Protein AF-A0A7Y8I6R4-F1 (afdb_monomer)

Nearest PDB structures (foldseek):
  7o1f-assembly1_A  TM=1.536E-01  e=1.869E+00  Thermochaetoides thermophila DSM 1495
  7o1f-assembly2_D  TM=1.580E-01  e=2.338E+00  Thermochaetoides thermophila DSM 1495
  7kq0-assembly3_E  TM=1.817E-01  e=7.154E+00  Homo sapiens

pLDDT: mean 94.91, std 3.46, range [81.12, 98.44]

Solvent-accessible surface area (backbone atoms only — not comparable to full-atom values): 9620 Å² total; per-residue (Å²): 79,27,72,48,66,34,66,82,81,64,72,48,72,44,82,44,72,37,82,91,76,75,39,82,44,74,49,70,48,87,88,41,42,86,43,76,44,77,82,41,81,76,83,83,50,56,24,35,35,38,46,64,83,48,49,72,59,51,54,47,35,56,76,65,70,54,70,64,45,77,38,75,85,56,95,82,60,40,38,34,38,36,36,24,76,37,75,49,69,45,72,57,97,87,45,76,38,67,38,47,44,72,46,81,43,79,49,80,86,79,72,66,41,91,50,25,30,30,37,54,38,88,49,96,63,25,68,57,52,52,34,35,67,37,82,62,20,73,75,11,47,62,66,40,79,94,36,36,86,58,68,47,70,79,33,68,40,71,58,28,36,33,40,131

Structure (mmCIF, N/CA/C/O backbone):
data_AF-A0A7Y8I6R4-F1
#
_entry.id   AF-A0A7Y8I6R4-F1
#
loop_
_atom_site.group_PDB
_atom_site.id
_atom_site.type_symbol
_atom_site.label_atom_id
_atom_site.label_alt_id
_atom_site.label_comp_id
_atom_site.label_asym_id
_atom_site.label_entity_id
_atom_site.label_seq_id
_atom_site.pdbx_PDB_ins_code
_atom_site.Cartn_x
_atom_site.Cartn_y
_atom_site.Cartn_z
_atom_site.occupancy
_atom_site.B_iso_or_equiv
_atom_site.auth_seq_id
_atom_site.auth_comp_id
_atom_site.auth_asym_id
_atom_site.auth_atom_id
_atom_site.pdbx_PDB_model_num
ATOM 1 N N . ILE A 1 1 ? 8.037 -3.524 -1.582 1.00 92.06 1 ILE A N 1
ATOM 2 C CA . ILE A 1 1 ? 6.712 -3.080 -2.105 1.00 92.06 1 ILE A CA 1
ATOM 3 C C . ILE A 1 1 ? 6.824 -2.162 -3.317 1.00 92.06 1 ILE A C 1
ATOM 5 O O . ILE A 1 1 ? 5.842 -2.036 -4.034 1.00 92.06 1 ILE A O 1
ATOM 9 N N . GLN A 1 2 ? 7.994 -1.574 -3.565 1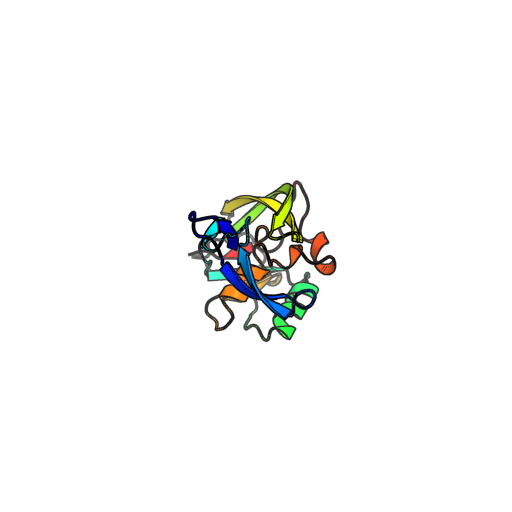.00 94.50 2 GLN A N 1
ATOM 10 C CA . GLN A 1 2 ? 8.373 -1.067 -4.884 1.00 94.50 2 GLN A CA 1
ATOM 11 C C . GLN A 1 2 ? 9.633 -1.807 -5.321 1.00 94.50 2 GLN A C 1
ATOM 13 O O . GLN A 1 2 ? 10.570 -1.946 -4.521 1.00 94.50 2 GLN A O 1
ATOM 18 N N . LEU A 1 3 ? 9.633 -2.319 -6.545 1.00 93.19 3 LEU A N 1
ATOM 19 C CA . LEU A 1 3 ? 10.747 -3.051 -7.134 1.00 93.19 3 LEU A CA 1
ATOM 20 C C . LEU A 1 3 ? 11.196 -2.321 -8.404 1.00 93.19 3 LEU A C 1
ATOM 22 O O . LEU A 1 3 ? 10.400 -1.659 -9.051 1.00 93.19 3 LEU A O 1
ATOM 26 N N . ASP A 1 4 ? 12.471 -2.430 -8.759 1.00 92.62 4 ASP A N 1
ATOM 27 C CA . ASP A 1 4 ? 12.973 -1.893 -10.026 1.00 92.62 4 ASP A CA 1
ATOM 28 C C . ASP A 1 4 ? 14.015 -2.839 -10.636 1.00 92.62 4 ASP A C 1
ATOM 30 O O . ASP A 1 4 ? 14.646 -3.651 -9.943 1.00 92.62 4 ASP A O 1
ATOM 34 N N . HIS A 1 5 ? 14.171 -2.737 -11.950 1.00 92.31 5 HIS A N 1
ATOM 35 C CA . HIS A 1 5 ? 15.076 -3.519 -12.768 1.00 92.31 5 HIS A CA 1
ATOM 36 C C . HIS A 1 5 ? 16.400 -2.775 -12.971 1.00 92.31 5 HIS A C 1
ATOM 38 O O . HIS A 1 5 ? 16.470 -1.672 -13.513 1.00 92.31 5 HIS A O 1
ATOM 44 N N . PHE A 1 6 ? 17.496 -3.434 -12.603 1.00 91.88 6 PHE A N 1
ATOM 45 C CA . PHE A 1 6 ? 18.854 -2.912 -12.683 1.00 91.88 6 PHE A CA 1
ATOM 46 C C . PHE A 1 6 ? 19.704 -3.717 -13.664 1.00 91.88 6 PHE A C 1
ATOM 48 O O . PHE A 1 6 ? 19.586 -4.940 -13.782 1.00 91.88 6 PHE A O 1
ATOM 55 N N . ALA A 1 7 ? 20.615 -3.020 -14.341 1.00 92.31 7 ALA A N 1
ATOM 56 C CA . ALA A 1 7 ? 21.656 -3.657 -15.133 1.00 92.31 7 ALA 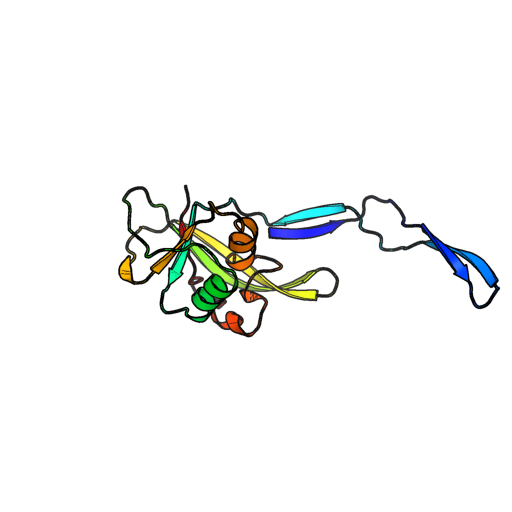A CA 1
ATOM 57 C C . ALA A 1 7 ? 22.693 -4.337 -14.222 1.00 92.31 7 ALA A C 1
ATOM 59 O O . ALA A 1 7 ? 23.097 -3.788 -13.194 1.00 92.31 7 ALA A O 1
ATOM 60 N N . ASP A 1 8 ? 23.167 -5.506 -14.641 1.00 92.94 8 ASP A N 1
ATOM 61 C CA . ASP A 1 8 ? 24.323 -6.210 -14.068 1.00 92.94 8 ASP A CA 1
ATOM 62 C C . ASP A 1 8 ? 25.515 -6.274 -15.040 1.00 92.94 8 ASP A C 1
ATOM 64 O O . ASP A 1 8 ? 26.521 -6.923 -14.761 1.00 92.94 8 ASP A O 1
ATOM 68 N N . GLY A 1 9 ? 25.408 -5.589 -16.183 1.00 90.94 9 GLY A N 1
ATOM 69 C CA . GLY A 1 9 ? 26.404 -5.602 -17.253 1.00 90.94 9 GLY A CA 1
ATOM 70 C C . GLY A 1 9 ? 26.271 -6.779 -18.222 1.00 90.94 9 GLY A C 1
ATOM 71 O O . GLY A 1 9 ? 27.002 -6.819 -19.215 1.00 90.94 9 GLY A O 1
ATOM 72 N N . SER A 1 10 ? 25.343 -7.711 -17.984 1.00 91.75 10 SER A N 1
ATOM 73 C CA . SER A 1 10 ? 25.011 -8.746 -18.959 1.00 91.75 10 SER A CA 1
ATOM 74 C C . SER A 1 10 ? 24.264 -8.158 -20.162 1.00 91.75 10 SER A C 1
ATOM 76 O O . SER A 1 10 ? 23.702 -7.062 -20.118 1.00 91.75 10 SER A O 1
ATOM 78 N N . LYS A 1 11 ? 24.285 -8.893 -21.275 1.00 91.12 11 LYS A N 1
ATOM 79 C CA . LYS A 1 11 ? 23.554 -8.557 -22.498 1.00 91.12 11 LYS A CA 1
ATOM 80 C C . LYS A 1 11 ? 22.613 -9.700 -22.831 1.00 91.12 11 LYS A C 1
ATOM 82 O O . LYS A 1 11 ? 22.991 -10.862 -22.695 1.00 91.12 11 LYS A O 1
ATOM 87 N N . LEU A 1 12 ? 21.421 -9.365 -23.310 1.00 93.06 12 LEU A N 1
ATOM 88 C CA . LEU A 1 12 ? 20.505 -10.348 -23.869 1.00 93.06 12 LEU A CA 1
ATOM 89 C C . LEU A 1 12 ? 20.719 -10.425 -25.379 1.00 93.06 12 LEU A C 1
ATOM 91 O O . LEU A 1 12 ? 20.496 -9.450 -26.099 1.00 93.06 12 LEU A O 1
ATOM 95 N N . GLU A 1 13 ? 21.162 -11.586 -25.846 1.00 94.75 13 GLU A N 1
ATOM 96 C CA . GLU A 1 13 ? 21.313 -11.900 -27.263 1.00 94.75 13 GLU A CA 1
ATOM 97 C C . GLU A 1 13 ? 20.170 -12.815 -27.696 1.00 94.75 13 GLU A C 1
ATOM 99 O O . GLU A 1 13 ? 19.998 -13.914 -27.170 1.00 94.75 13 GLU A O 1
ATOM 104 N N . LEU A 1 14 ? 19.368 -12.340 -28.645 1.00 94.69 14 LEU A N 1
ATOM 105 C CA . LEU A 1 14 ? 18.232 -13.069 -29.191 1.00 94.69 14 LEU A CA 1
ATOM 106 C C . LEU A 1 14 ? 18.613 -13.618 -30.570 1.00 94.69 14 LEU A C 1
ATOM 108 O O . LEU A 1 14 ? 18.725 -12.831 -31.518 1.00 94.69 14 LEU A O 1
ATOM 112 N N . PRO A 1 15 ? 18.825 -14.940 -30.710 1.00 94.75 15 PRO A N 1
ATOM 113 C CA . PRO A 1 15 ? 18.984 -15.561 -32.015 1.00 94.75 15 PRO A CA 1
ATOM 114 C C . PRO A 1 15 ? 17.637 -15.551 -32.742 1.00 94.75 15 PRO A C 1
ATOM 116 O O . PRO A 1 15 ? 16.630 -16.034 -32.225 1.00 94.75 15 PRO A O 1
ATOM 119 N N . LEU A 1 16 ? 17.609 -14.970 -33.937 1.00 95.19 16 LEU A N 1
ATOM 120 C CA . LEU A 1 16 ? 16.407 -14.749 -34.737 1.00 95.19 16 LEU A CA 1
ATOM 121 C C . LEU A 1 16 ? 16.690 -15.033 -36.215 1.00 95.19 16 LEU A C 1
ATOM 123 O O . LEU A 1 16 ? 17.838 -15.061 -36.647 1.00 95.19 16 LEU A O 1
ATOM 127 N N . LEU A 1 17 ? 15.636 -15.181 -37.017 1.00 95.12 17 LEU A N 1
ATOM 128 C CA . LEU A 1 17 ? 15.733 -15.232 -38.476 1.00 95.12 17 LEU A CA 1
ATOM 129 C C . LEU A 1 17 ? 15.354 -13.866 -39.062 1.00 95.12 17 LEU A C 1
ATOM 131 O O . LEU A 1 17 ? 14.258 -13.358 -38.825 1.00 95.12 17 LEU A O 1
ATOM 135 N N . SER A 1 18 ? 16.234 -13.270 -39.865 1.00 93.88 18 SER A N 1
ATOM 136 C CA . SER A 1 18 ? 15.922 -12.042 -40.600 1.00 93.88 18 SER A CA 1
ATOM 137 C C . SER A 1 18 ? 15.023 -12.361 -41.794 1.00 93.88 18 SER A C 1
ATOM 139 O O . SER A 1 18 ? 15.483 -12.957 -42.764 1.00 93.88 18 SER A O 1
ATOM 141 N N . TYR A 1 19 ? 13.765 -11.913 -41.778 1.00 92.69 19 TYR A N 1
ATOM 142 C CA . TYR A 1 19 ? 12.827 -12.167 -42.883 1.00 92.69 19 TYR A CA 1
ATOM 143 C C . TYR A 1 19 ? 13.267 -11.532 -44.215 1.00 92.69 19 TYR A C 1
ATOM 145 O O . TYR A 1 19 ? 13.030 -12.089 -45.280 1.00 92.69 19 TYR A O 1
ATOM 153 N N . PHE A 1 20 ? 13.959 -10.388 -44.164 1.00 93.62 20 PHE A N 1
ATOM 154 C CA . PHE A 1 20 ? 14.454 -9.705 -45.364 1.00 93.62 20 PHE A CA 1
ATOM 155 C C . PHE A 1 20 ? 15.583 -10.476 -46.062 1.00 93.62 20 PHE A C 1
ATOM 157 O O . PHE A 1 20 ? 15.653 -10.496 -47.287 1.00 93.62 20 PHE A O 1
ATOM 164 N N . THR A 1 21 ? 16.479 -11.103 -45.292 1.00 94.12 21 THR A N 1
ATOM 165 C CA . THR A 1 21 ? 17.658 -11.799 -45.843 1.00 94.12 21 THR A CA 1
ATOM 166 C C . THR A 1 21 ? 17.542 -13.323 -45.828 1.00 94.12 21 THR A C 1
ATOM 168 O O . THR A 1 21 ? 18.373 -13.991 -46.440 1.00 94.12 21 THR A O 1
ATOM 171 N N . ASN A 1 22 ? 16.528 -13.863 -45.146 1.00 94.69 22 ASN A N 1
ATOM 172 C CA . ASN A 1 22 ? 16.328 -15.281 -44.848 1.00 94.69 22 ASN A CA 1
ATOM 173 C C . ASN A 1 22 ? 17.567 -15.953 -44.224 1.00 94.69 22 ASN A C 1
ATOM 175 O O . ASN A 1 22 ? 17.923 -17.078 -44.574 1.00 94.69 22 ASN A O 1
ATOM 179 N N . LYS A 1 23 ? 18.258 -15.230 -43.335 1.00 94.88 23 LYS A N 1
ATOM 180 C CA . LYS A 1 23 ? 19.464 -15.688 -42.633 1.00 94.88 23 LYS A CA 1
ATOM 181 C C . LYS A 1 23 ? 19.328 -15.505 -41.133 1.00 94.88 23 LYS A C 1
ATOM 183 O O . LYS A 1 23 ? 18.673 -14.560 -40.680 1.00 94.88 23 LYS A O 1
ATOM 188 N N . ASP A 1 24 ? 19.995 -16.383 -40.393 1.00 95.44 24 ASP A N 1
ATOM 189 C CA . ASP A 1 24 ? 20.141 -16.251 -38.950 1.00 95.44 24 ASP A CA 1
ATOM 190 C C . ASP A 1 24 ? 20.827 -14.926 -38.613 1.00 95.44 24 ASP A C 1
ATOM 192 O O . ASP A 1 24 ? 21.754 -14.467 -39.289 1.00 95.44 24 ASP A O 1
ATOM 196 N N . THR A 1 25 ? 20.337 -14.288 -37.563 1.00 94.44 25 THR A N 1
ATOM 197 C CA . THR A 1 25 ? 20.832 -13.024 -37.044 1.00 94.44 25 THR A CA 1
ATOM 198 C C . THR A 1 25 ? 20.767 -13.040 -35.524 1.00 94.44 25 THR A C 1
ATOM 200 O O . THR A 1 25 ? 20.007 -13.799 -34.926 1.00 94.44 25 THR A O 1
ATOM 203 N N . ILE A 1 26 ? 21.577 -12.200 -34.891 1.00 94.06 26 ILE A N 1
ATOM 204 C CA . ILE A 1 26 ? 21.550 -11.996 -33.447 1.00 94.06 26 ILE A CA 1
ATOM 205 C C . ILE A 1 26 ? 21.158 -10.548 -33.211 1.00 94.06 26 ILE A C 1
ATOM 207 O O . ILE A 1 26 ? 21.810 -9.630 -33.711 1.00 94.06 26 ILE A O 1
ATOM 211 N N . VAL A 1 27 ? 20.091 -10.350 -32.443 1.00 93.44 27 VAL A N 1
ATOM 212 C CA . VAL A 1 27 ? 19.715 -9.032 -31.936 1.00 93.44 27 VAL A CA 1
ATOM 213 C C . VAL A 1 27 ? 20.198 -8.927 -30.499 1.00 93.44 27 VAL A C 1
ATOM 215 O O . VAL A 1 27 ? 19.771 -9.690 -29.636 1.00 93.44 27 VAL A O 1
ATOM 218 N N . THR A 1 28 ? 21.088 -7.974 -30.238 1.00 92.31 28 THR A N 1
ATOM 219 C CA . THR A 1 28 ? 21.547 -7.659 -28.883 1.00 92.31 28 THR A CA 1
ATOM 220 C C . THR A 1 28 ? 20.678 -6.555 -28.295 1.00 92.31 28 THR A C 1
ATOM 222 O O . THR A 1 28 ? 20.603 -5.457 -28.846 1.00 92.31 28 THR A O 1
ATOM 225 N N . VAL A 1 29 ? 20.046 -6.823 -27.156 1.00 90.56 29 VAL A N 1
ATOM 226 C CA . VAL A 1 29 ? 19.277 -5.818 -26.415 1.00 90.56 29 VAL A CA 1
ATOM 227 C C . VAL A 1 29 ? 20.244 -4.925 -25.639 1.00 90.56 29 VAL A C 1
ATOM 229 O O . VAL A 1 29 ? 21.002 -5.403 -24.796 1.00 90.56 29 VAL A O 1
ATOM 232 N N . SER A 1 30 ? 20.239 -3.625 -25.940 1.00 84.31 30 SER A N 1
ATOM 233 C CA . SER A 1 30 ? 21.172 -2.653 -25.354 1.00 84.31 30 SER A CA 1
ATOM 234 C C . SER A 1 30 ? 20.775 -2.151 -23.963 1.00 84.31 30 SER A C 1
ATOM 236 O O . SER A 1 30 ? 21.653 -1.753 -23.207 1.00 84.31 30 SER A O 1
ATOM 238 N N . ASP A 1 31 ? 19.484 -2.167 -23.622 1.00 86.12 31 ASP A N 1
ATOM 239 C CA . ASP A 1 31 ? 18.955 -1.760 -22.307 1.00 86.12 31 ASP A CA 1
ATOM 240 C C . ASP A 1 31 ? 18.401 -2.984 -21.565 1.00 86.12 31 ASP A C 1
ATOM 242 O O . ASP A 1 31 ? 17.200 -3.124 -21.347 1.00 86.12 31 ASP A O 1
ATOM 246 N N . TYR A 1 32 ? 19.286 -3.941 -21.274 1.00 91.06 32 TYR A N 1
ATOM 247 C CA . TYR A 1 32 ? 18.934 -5.164 -20.559 1.00 91.06 32 TYR A CA 1
ATOM 248 C C . TYR A 1 32 ? 19.187 -5.002 -19.058 1.00 91.06 32 TYR A C 1
ATOM 250 O O . TYR A 1 32 ? 20.313 -4.743 -18.627 1.00 91.06 32 TYR A O 1
ATOM 258 N N . ARG A 1 33 ? 18.129 -5.154 -18.259 1.00 92.31 33 ARG A N 1
ATOM 259 C CA . ARG A 1 33 ? 18.151 -4.957 -16.805 1.00 92.31 33 ARG A CA 1
ATOM 260 C C . ARG A 1 33 ? 17.572 -6.181 -16.091 1.00 92.31 33 ARG A C 1
ATOM 262 O O . ARG A 1 33 ? 16.425 -6.146 -15.667 1.00 92.31 33 ARG A O 1
ATOM 269 N N . PRO A 1 34 ? 18.315 -7.294 -15.995 1.00 92.62 34 PRO A N 1
ATOM 270 C CA . PRO A 1 34 ? 17.759 -8.551 -15.490 1.00 92.62 34 PRO A CA 1
ATOM 271 C C . PRO A 1 34 ? 17.607 -8.610 -13.970 1.00 92.62 34 PRO A C 1
ATOM 273 O O . PRO A 1 34 ? 16.975 -9.533 -13.458 1.00 92.62 34 PRO A O 1
ATOM 276 N N . VAL A 1 35 ? 18.227 -7.691 -13.227 1.00 94.25 35 VAL A N 1
ATOM 277 C CA . VAL A 1 35 ? 18.289 -7.790 -11.768 1.00 94.25 35 VAL A CA 1
ATOM 278 C C . VAL A 1 35 ? 17.175 -6.980 -11.133 1.00 94.25 35 VAL A C 1
ATOM 280 O O . VAL A 1 35 ? 17.243 -5.757 -11.102 1.00 94.25 35 VAL A O 1
ATOM 283 N N . VAL A 1 36 ? 16.205 -7.666 -10.539 1.00 93.00 36 VAL A N 1
ATOM 284 C CA . VAL A 1 36 ? 15.149 -7.035 -9.738 1.00 93.00 36 VAL A CA 1
ATOM 285 C C . VAL A 1 36 ? 15.669 -6.741 -8.333 1.00 93.00 36 VAL A C 1
ATOM 287 O O . VAL A 1 36 ? 16.174 -7.638 -7.652 1.00 93.00 36 VAL A O 1
ATOM 290 N N . LYS A 1 37 ? 15.535 -5.494 -7.872 1.00 94.12 37 LYS A N 1
ATOM 291 C CA . LYS A 1 37 ? 15.848 -5.098 -6.490 1.00 94.12 37 LYS A CA 1
ATOM 292 C C . LYS A 1 37 ? 14.707 -4.295 -5.892 1.00 94.12 37 LYS A C 1
ATOM 294 O O . LYS A 1 37 ? 14.013 -3.573 -6.595 1.00 94.12 37 LYS A O 1
ATOM 299 N N . SER A 1 38 ? 14.563 -4.387 -4.575 1.00 93.44 38 SER A N 1
ATOM 300 C CA . SER A 1 38 ? 13.666 -3.504 -3.840 1.00 93.44 38 SER A CA 1
ATOM 301 C C . SER A 1 38 ? 14.270 -2.119 -3.683 1.00 93.44 38 SER A C 1
ATOM 303 O O . SER A 1 38 ? 15.434 -1.985 -3.298 1.00 93.44 38 SER A O 1
ATOM 305 N N . ILE A 1 39 ? 13.461 -1.104 -3.973 1.00 94.19 39 ILE A N 1
ATOM 306 C CA . ILE A 1 39 ? 13.786 0.303 -3.717 1.00 94.19 39 ILE A CA 1
ATOM 307 C C . ILE A 1 39 ? 13.002 0.857 -2.522 1.00 94.19 39 ILE A C 1
ATOM 309 O O . ILE A 1 39 ? 13.416 1.845 -1.917 1.00 94.19 39 ILE A O 1
ATOM 313 N N . TYR A 1 40 ? 11.902 0.198 -2.143 1.00 94.38 40 TYR A N 1
ATOM 314 C CA . TYR A 1 40 ? 11.134 0.523 -0.947 1.00 94.38 40 TYR A CA 1
ATOM 315 C C . TYR A 1 40 ? 10.477 -0.724 -0.354 1.00 94.38 40 TYR A C 1
ATOM 317 O O . TYR A 1 40 ? 9.725 -1.440 -1.027 1.00 94.38 40 TYR A O 1
ATOM 325 N N . ASP A 1 41 ? 10.710 -0.948 0.939 1.00 94.38 41 ASP A N 1
ATOM 326 C CA . ASP A 1 41 ? 10.174 -2.066 1.710 1.00 94.38 41 ASP A CA 1
ATOM 327 C C . ASP A 1 41 ? 9.387 -1.595 2.923 1.00 94.38 41 ASP A C 1
ATOM 329 O O . ASP A 1 41 ? 9.680 -0.568 3.532 1.00 94.38 41 ASP A O 1
ATOM 333 N N . VAL A 1 42 ? 8.418 -2.418 3.318 1.00 93.94 42 VAL A N 1
ATOM 334 C CA . VAL A 1 42 ? 7.682 -2.258 4.570 1.00 93.94 42 VAL A CA 1
ATOM 335 C C . VAL A 1 42 ? 7.761 -3.537 5.379 1.00 93.94 42 VAL A C 1
ATOM 337 O O . VAL A 1 42 ? 7.720 -4.651 4.850 1.00 93.94 42 VAL A O 1
ATOM 340 N N . VAL A 1 43 ? 7.837 -3.379 6.697 1.00 94.06 43 VAL A N 1
ATOM 341 C CA . VAL A 1 43 ? 7.687 -4.506 7.614 1.00 94.06 43 VAL A CA 1
ATOM 342 C C . VAL A 1 43 ? 6.224 -4.931 7.606 1.00 94.06 43 VAL A C 1
ATOM 344 O O . VAL A 1 43 ? 5.325 -4.117 7.817 1.00 94.06 43 VAL A O 1
ATOM 347 N N . ARG A 1 44 ? 5.971 -6.219 7.383 1.00 94.88 44 ARG A N 1
ATOM 348 C CA . ARG A 1 44 ? 4.610 -6.757 7.361 1.00 94.88 44 ARG A CA 1
ATOM 349 C C . ARG A 1 44 ? 3.908 -6.515 8.720 1.00 94.88 44 ARG A C 1
ATOM 351 O O . ARG A 1 44 ? 4.428 -6.991 9.737 1.00 94.88 44 ARG A O 1
ATOM 358 N N . PRO A 1 45 ? 2.746 -5.829 8.757 1.00 97.06 45 PRO A N 1
ATOM 359 C CA . PRO A 1 45 ? 1.988 -5.616 9.995 1.00 97.06 45 PRO A CA 1
ATOM 360 C C . PRO A 1 45 ? 1.312 -6.917 10.478 1.00 97.06 45 PRO A C 1
ATOM 362 O O . PRO A 1 45 ? 1.446 -7.964 9.852 1.00 97.06 45 PRO A O 1
ATOM 365 N N . LYS A 1 46 ? 0.581 -6.890 11.599 1.00 96.75 46 LYS A N 1
ATOM 366 C CA . LYS A 1 46 ? -0.370 -7.962 11.977 1.00 96.75 46 LYS A CA 1
ATOM 367 C C . LYS A 1 46 ? -1.602 -7.955 11.063 1.00 96.75 46 LYS A C 1
ATOM 369 O O . LYS A 1 46 ? -2.169 -9.010 10.772 1.00 96.75 46 LYS A O 1
ATOM 374 N N . GLY A 1 47 ? -1.987 -6.775 10.593 1.00 97.81 47 GLY A N 1
ATOM 375 C CA . GLY A 1 47 ? -3.086 -6.559 9.665 1.00 97.81 47 GLY A CA 1
ATOM 376 C C . GLY A 1 47 ? -3.364 -5.076 9.469 1.00 97.81 47 GLY A C 1
ATOM 377 O O . GLY A 1 47 ? -2.600 -4.229 9.939 1.00 97.81 47 GLY A O 1
ATOM 378 N N . TYR A 1 48 ? -4.465 -4.787 8.791 1.00 98.44 48 TYR A N 1
ATOM 379 C CA . TYR A 1 48 ? -4.897 -3.430 8.481 1.00 98.44 48 TYR A CA 1
ATOM 380 C C . TYR A 1 48 ? -6.258 -3.152 9.106 1.00 98.44 48 TYR A C 1
ATOM 382 O O . TYR A 1 48 ? -7.124 -4.027 9.117 1.00 98.44 48 TYR A O 1
ATOM 390 N N . LEU A 1 49 ? -6.437 -1.937 9.616 1.00 98.31 49 LEU A N 1
ATOM 391 C CA . LEU A 1 49 ? -7.724 -1.423 10.062 1.00 98.31 49 LEU A CA 1
ATOM 392 C C . LEU A 1 49 ? -8.296 -0.562 8.942 1.00 98.31 49 LEU A C 1
ATOM 394 O O . LEU A 1 49 ? -7.700 0.448 8.566 1.00 98.31 49 LEU A O 1
ATOM 398 N N . VAL A 1 50 ? -9.442 -0.973 8.410 1.00 98.44 50 VAL A N 1
ATOM 399 C CA . VAL A 1 50 ? -10.134 -0.273 7.325 1.00 98.44 50 VAL A CA 1
ATOM 400 C C . VAL A 1 50 ? -11.429 0.317 7.880 1.00 98.44 50 VAL A C 1
ATOM 402 O O . VAL A 1 50 ? -12.242 -0.438 8.423 1.00 98.44 50 VAL A O 1
ATOM 405 N N . PRO A 1 51 ? -11.646 1.638 7.762 1.00 98.12 51 PRO A N 1
ATOM 406 C CA . PRO A 1 51 ? -12.915 2.251 8.123 1.00 98.12 51 PRO A CA 1
ATOM 407 C C . PRO A 1 51 ? -14.091 1.615 7.367 1.00 98.12 51 PRO A C 1
ATOM 409 O O . PRO A 1 51 ? -14.053 1.453 6.148 1.00 98.12 51 PRO A O 1
ATOM 412 N N . LYS A 1 52 ? -15.179 1.302 8.072 1.00 98.00 52 LYS A N 1
ATOM 413 C CA . LYS A 1 52 ? -16.377 0.651 7.513 1.00 98.00 52 LYS A CA 1
ATOM 414 C C . LYS A 1 52 ? -17.120 1.488 6.475 1.00 98.00 52 LYS A C 1
ATOM 416 O O . LYS A 1 52 ? -17.941 0.962 5.727 1.00 98.00 52 LYS A O 1
ATOM 421 N N . ASN A 1 53 ? -16.872 2.794 6.449 1.00 97.31 53 ASN A N 1
ATOM 422 C CA . ASN A 1 53 ? -17.437 3.691 5.447 1.00 97.31 53 ASN A CA 1
ATOM 423 C C . ASN A 1 53 ? -16.724 3.597 4.084 1.00 97.31 53 ASN A C 1
ATOM 425 O O . ASN A 1 53 ? -17.327 4.015 3.097 1.00 97.31 53 ASN A O 1
ATOM 429 N N . LEU A 1 54 ? -15.518 3.015 4.006 1.00 97.88 54 LEU A N 1
ATOM 430 C CA . LEU A 1 54 ? -14.796 2.746 2.753 1.00 97.88 54 LEU A CA 1
ATOM 431 C C . LEU A 1 54 ? -15.314 1.463 2.097 1.00 97.88 54 LEU A C 1
ATOM 433 O O . LEU A 1 54 ? -14.653 0.418 2.077 1.00 97.88 54 LEU A O 1
ATOM 437 N N . LYS A 1 55 ? -16.547 1.529 1.590 1.00 97.19 55 LYS A N 1
ATOM 438 C CA . LYS A 1 55 ? -17.241 0.376 1.002 1.00 97.19 55 LYS A CA 1
ATOM 439 C C . LYS A 1 55 ? -16.467 -0.229 -0.159 1.00 97.19 55 LYS A C 1
ATOM 441 O O . LYS A 1 55 ? -16.405 -1.439 -0.271 1.00 97.19 55 LYS A O 1
ATOM 446 N N . GLU A 1 56 ? -15.806 0.585 -0.968 1.00 97.50 56 GLU A N 1
ATOM 447 C CA . GLU A 1 56 ? -15.012 0.139 -2.109 1.00 97.50 56 GLU A CA 1
ATOM 448 C C . GLU A 1 56 ? -13.827 -0.759 -1.719 1.00 97.50 56 GLU A C 1
ATOM 450 O O . GLU A 1 56 ? -13.445 -1.637 -2.500 1.00 97.50 56 GLU A O 1
ATOM 455 N N . ILE A 1 57 ? -13.268 -0.579 -0.514 1.00 98.19 57 ILE A N 1
ATOM 456 C CA . ILE A 1 57 ? -12.207 -1.438 0.029 1.00 98.19 57 ILE A CA 1
ATOM 457 C C . ILE A 1 57 ? -12.796 -2.736 0.575 1.00 98.19 57 ILE A C 1
ATOM 459 O O . ILE A 1 57 ? -12.217 -3.799 0.359 1.00 98.19 57 ILE A O 1
ATOM 463 N N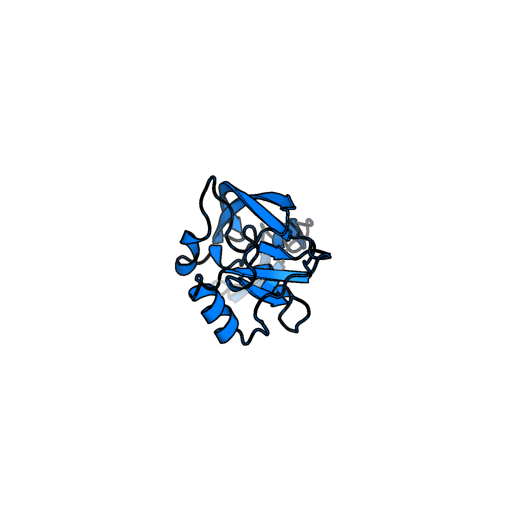 . ILE A 1 58 ? -13.957 -2.667 1.227 1.00 98.00 58 ILE A N 1
ATOM 464 C CA . ILE A 1 58 ? -14.685 -3.856 1.692 1.00 98.00 58 ILE A CA 1
ATOM 465 C C . ILE A 1 58 ? -15.112 -4.707 0.494 1.00 98.00 58 ILE A C 1
ATOM 467 O O . ILE A 1 58 ? -14.773 -5.882 0.429 1.00 98.00 58 ILE A O 1
ATOM 471 N N . ASP A 1 59 ? -15.726 -4.096 -0.518 1.00 98.12 59 ASP A N 1
ATOM 472 C CA . ASP A 1 59 ? -16.132 -4.766 -1.750 1.00 98.12 59 ASP A CA 1
ATOM 473 C C . ASP A 1 59 ? -14.922 -5.367 -2.482 1.00 98.12 59 ASP A C 1
ATOM 475 O O . ASP A 1 59 ? -15.020 -6.421 -3.111 1.00 98.12 59 ASP A O 1
ATOM 479 N N . TRP A 1 60 ? -13.764 -4.693 -2.456 1.00 98.06 60 TRP A N 1
ATOM 480 C CA . TRP A 1 60 ? -12.521 -5.267 -2.972 1.00 98.06 60 TRP A CA 1
ATOM 481 C C . TRP A 1 60 ? -12.095 -6.492 -2.162 1.00 98.06 60 TRP A C 1
ATOM 483 O O . TRP A 1 60 ? -11.781 -7.516 -2.767 1.00 98.06 60 TRP A O 1
ATOM 493 N N . ALA A 1 61 ? -12.122 -6.415 -0.832 1.00 98.12 61 ALA A N 1
ATOM 494 C CA . ALA A 1 61 ? -11.783 -7.531 0.039 1.00 98.12 61 ALA A CA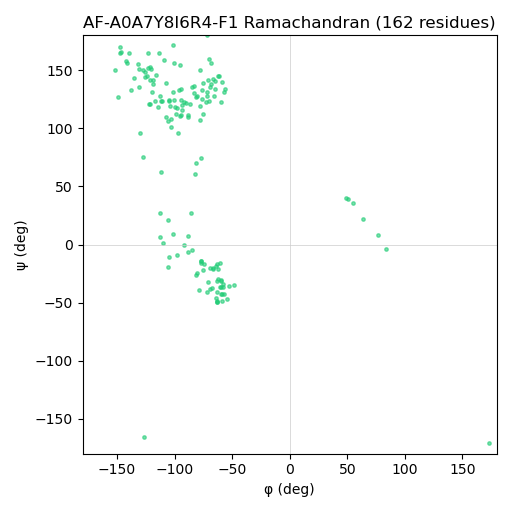 1
ATOM 495 C C . ALA A 1 61 ? -12.708 -8.735 -0.199 1.00 98.12 61 ALA A C 1
ATOM 497 O O . ALA A 1 61 ? -12.211 -9.852 -0.340 1.00 98.12 61 ALA A O 1
ATOM 498 N N . ASP A 1 62 ? -14.011 -8.500 -0.364 1.00 98.12 62 ASP A N 1
ATOM 499 C CA . ASP A 1 62 ? -15.011 -9.519 -0.694 1.00 98.12 62 ASP A CA 1
ATOM 500 C C . ASP A 1 62 ? -14.754 -10.167 -2.057 1.00 98.12 62 ASP A C 1
ATOM 502 O O . ASP A 1 62 ? -14.704 -11.392 -2.164 1.00 98.12 62 ASP A O 1
ATOM 506 N N . ARG A 1 63 ? -14.515 -9.368 -3.109 1.00 97.69 63 ARG A N 1
ATOM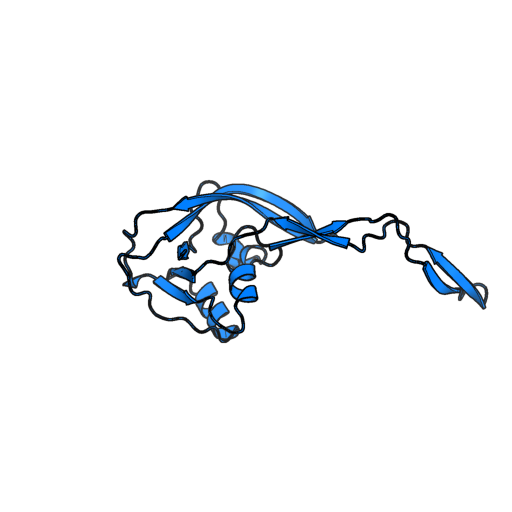 507 C CA . ARG A 1 63 ? -14.162 -9.894 -4.446 1.00 97.69 63 ARG A CA 1
ATOM 508 C C . ARG A 1 63 ? -12.884 -10.722 -4.425 1.00 97.69 63 ARG A C 1
ATOM 510 O O . ARG A 1 63 ? -12.721 -11.631 -5.234 1.00 97.69 63 ARG A O 1
ATOM 517 N N . GLN A 1 64 ? -11.962 -10.368 -3.539 1.00 97.50 64 GLN A N 1
ATOM 518 C CA . GLN A 1 64 ? -10.728 -11.101 -3.319 1.00 97.50 64 GLN A CA 1
ATOM 519 C C . GLN A 1 64 ? -10.876 -12.213 -2.276 1.00 97.50 64 GLN A C 1
ATOM 521 O O . GLN A 1 64 ? -9.866 -12.823 -1.929 1.00 97.50 64 GLN A O 1
ATOM 526 N N . GLU A 1 65 ? -12.086 -12.513 -1.796 1.00 97.50 65 GLU A N 1
ATOM 527 C CA . GLU A 1 65 ? -12.374 -13.551 -0.797 1.00 97.50 65 GLU A CA 1
ATOM 528 C C . GLU A 1 65 ? -11.437 -13.465 0.421 1.00 97.50 65 GLU A C 1
ATOM 530 O O . GLU A 1 65 ? -10.903 -14.469 0.902 1.00 97.50 65 GLU A O 1
ATOM 535 N N . LEU A 1 66 ? -11.149 -12.242 0.871 1.00 98.19 66 LEU A N 1
ATOM 536 C CA . LEU A 1 66 ? -10.295 -12.013 2.025 1.00 98.19 66 LEU A CA 1
ATOM 537 C C . LEU A 1 66 ? -11.046 -12.328 3.309 1.00 98.19 66 LEU A C 1
ATOM 539 O O . LEU A 1 66 ? -12.195 -11.942 3.500 1.00 98.19 66 LEU A O 1
ATOM 543 N N . ILE A 1 67 ? -10.345 -12.963 4.242 1.00 98.06 67 ILE A N 1
ATOM 544 C CA . ILE A 1 67 ? -10.835 -13.098 5.607 1.00 98.06 67 ILE A CA 1
ATOM 545 C C . ILE A 1 67 ? -10.636 -11.748 6.292 1.00 98.06 67 ILE A C 1
ATOM 547 O O . ILE A 1 67 ? -9.514 -11.237 6.328 1.00 98.06 67 ILE A O 1
ATOM 551 N N . TYR A 1 68 ? -11.705 -11.196 6.856 1.00 98.00 68 TYR A N 1
ATOM 552 C CA . TYR A 1 68 ? -11.686 -10.023 7.724 1.00 98.00 68 TYR A CA 1
ATOM 553 C C . TYR A 1 68 ? -12.793 -10.134 8.776 1.00 98.00 68 TYR A C 1
ATOM 555 O O . TYR A 1 68 ? -13.686 -10.976 8.677 1.00 98.00 68 TYR A O 1
ATOM 563 N N . TYR A 1 69 ? -12.708 -9.320 9.820 1.00 96.88 69 TYR A N 1
ATOM 564 C CA . TYR A 1 69 ? -13.670 -9.318 10.921 1.00 96.88 69 TYR A CA 1
ATOM 565 C C . TYR A 1 69 ? -13.855 -7.914 11.484 1.00 96.88 69 TYR A C 1
ATOM 567 O O . TYR A 1 69 ? -13.049 -7.027 11.220 1.00 96.88 69 TYR A O 1
ATOM 575 N N . ASP A 1 70 ? -14.903 -7.706 12.276 1.00 97.69 70 ASP A N 1
ATOM 576 C CA . ASP A 1 70 ? -15.035 -6.481 13.063 1.00 97.69 70 ASP A CA 1
ATOM 577 C C . ASP A 1 70 ? -13.820 -6.307 13.975 1.00 97.69 70 ASP A C 1
ATOM 579 O O . ASP A 1 70 ? -13.418 -7.248 14.670 1.00 97.69 70 ASP A O 1
ATOM 583 N N . TYR A 1 71 ? -13.230 -5.112 13.972 1.00 96.81 71 TYR A N 1
ATOM 584 C CA . TYR A 1 71 ? -12.097 -4.831 14.839 1.00 96.81 71 TYR A CA 1
ATOM 585 C C . TYR A 1 71 ? -12.532 -4.8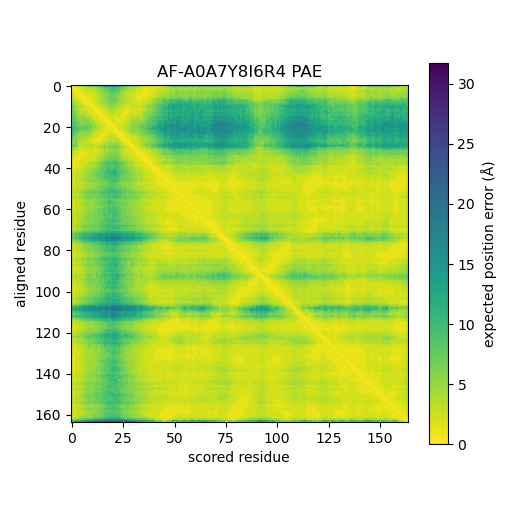96 16.306 1.00 96.81 71 TYR A C 1
ATOM 587 O O . TYR A 1 71 ? -13.566 -4.358 16.698 1.00 96.81 71 TYR A O 1
ATOM 595 N N . LYS A 1 72 ? -11.723 -5.587 17.109 1.00 93.81 72 LYS A N 1
ATOM 596 C CA . LYS A 1 72 ? -11.868 -5.664 18.559 1.00 93.81 72 LYS A CA 1
ATOM 597 C C . LYS A 1 72 ? -10.586 -5.159 19.173 1.00 93.81 72 LYS A C 1
ATOM 599 O O . LYS A 1 72 ? -9.521 -5.714 18.905 1.00 93.81 72 LYS A O 1
ATOM 604 N N . LYS A 1 73 ? -10.712 -4.114 19.972 1.00 91.12 73 LYS A N 1
ATOM 605 C CA . LYS A 1 73 ? -9.592 -3.420 20.578 1.00 91.12 73 LYS A CA 1
ATOM 606 C C . LYS A 1 73 ? -8.902 -4.291 21.625 1.00 91.12 73 LYS A C 1
ATOM 608 O O . LYS A 1 73 ? -9.560 -4.926 22.449 1.00 91.12 73 LYS A O 1
ATOM 613 N N . SER A 1 74 ? -7.575 -4.261 21.626 1.00 90.12 74 SER A N 1
ATOM 614 C CA . SER A 1 74 ? -6.728 -4.827 22.674 1.00 90.12 74 SER A CA 1
ATOM 615 C C . SER A 1 74 ? -5.759 -3.777 23.218 1.00 90.12 74 SER A C 1
ATOM 617 O O . SER A 1 74 ? -5.287 -2.907 22.484 1.00 90.12 74 SER A O 1
ATOM 619 N N . ASP A 1 75 ? -5.412 -3.871 24.502 1.00 85.50 75 ASP A N 1
ATOM 620 C CA . ASP A 1 75 ? -4.425 -2.983 25.137 1.00 85.50 75 ASP A CA 1
ATOM 621 C C . ASP A 1 75 ? -3.005 -3.183 24.577 1.00 85.50 75 ASP A C 1
ATOM 623 O O . ASP A 1 75 ? -2.151 -2.304 24.681 1.00 85.50 75 ASP A O 1
ATOM 627 N N . GLU A 1 76 ? -2.751 -4.332 23.947 1.00 88.69 76 GLU A N 1
ATOM 628 C CA . GLU A 1 76 ? -1.480 -4.654 23.289 1.00 88.69 76 GLU A CA 1
ATOM 629 C C . GLU A 1 76 ? -1.392 -4.125 21.848 1.00 88.69 76 GLU A C 1
ATOM 631 O O . GLU A 1 76 ? -0.353 -4.264 21.190 1.00 88.69 76 GLU A O 1
ATOM 636 N N . ASP A 1 77 ? -2.475 -3.545 21.328 1.00 92.19 77 ASP A N 1
ATOM 637 C CA . ASP A 1 77 ? -2.529 -3.074 19.953 1.00 92.19 77 ASP A CA 1
ATOM 638 C C . ASP A 1 77 ? -1.692 -1.810 19.770 1.00 92.19 77 ASP A C 1
ATOM 640 O O . ASP A 1 77 ? -1.925 -0.765 20.382 1.00 92.19 77 ASP A O 1
ATOM 644 N N . LYS A 1 78 ? -0.732 -1.895 18.849 1.00 95.25 78 LYS A N 1
ATOM 645 C CA . LYS A 1 78 ? 0.035 -0.750 18.365 1.00 95.25 78 LYS A CA 1
ATOM 646 C C . LYS A 1 78 ? -0.458 -0.391 16.979 1.00 95.25 78 LYS A C 1
ATOM 648 O O . LYS A 1 78 ? -0.435 -1.231 16.081 1.00 95.25 78 LYS A O 1
ATOM 653 N N . ILE A 1 79 ? -0.882 0.853 16.807 1.00 96.75 79 ILE A N 1
ATOM 654 C CA . ILE A 1 79 ? -1.453 1.326 15.550 1.00 96.75 79 ILE A CA 1
ATOM 655 C C . ILE A 1 79 ? -0.506 2.342 14.932 1.00 96.75 79 ILE A C 1
ATOM 657 O O . ILE A 1 79 ? -0.095 3.297 15.588 1.00 96.75 79 ILE A O 1
ATOM 661 N N . GLU A 1 80 ? -0.163 2.127 13.671 1.00 97.69 80 GLU A N 1
ATOM 662 C CA . GLU A 1 80 ? 0.568 3.069 12.836 1.00 97.69 80 GLU A CA 1
ATOM 663 C C . GLU A 1 80 ? -0.375 3.681 11.802 1.00 97.69 80 GLU A C 1
ATOM 665 O O . GLU A 1 80 ? -1.202 2.991 11.202 1.00 97.69 80 GLU A O 1
ATOM 670 N N . GLN A 1 81 ? -0.221 4.982 11.582 1.00 96.94 81 GLN A N 1
ATOM 671 C CA . GLN A 1 81 ? -0.892 5.714 10.515 1.00 96.94 81 GLN A CA 1
ATOM 672 C C . GLN A 1 81 ? 0.147 6.357 9.600 1.00 96.94 81 GLN A C 1
ATOM 674 O O . GLN A 1 81 ? 1.241 6.709 10.052 1.00 96.94 81 GLN A O 1
ATOM 679 N N . TYR A 1 82 ? -0.225 6.567 8.340 1.00 98.19 82 TYR A N 1
ATOM 680 C CA . TYR A 1 82 ? 0.586 7.326 7.397 1.00 98.19 82 TYR A CA 1
ATOM 681 C C . TYR A 1 82 ? 0.047 8.740 7.232 1.00 98.19 82 TYR A C 1
ATOM 683 O O . TYR A 1 82 ? -1.140 8.933 6.982 1.00 98.19 82 TYR A O 1
ATOM 691 N N . PHE A 1 83 ? 0.933 9.724 7.332 1.00 98.25 83 PHE A N 1
ATOM 692 C CA . PHE A 1 83 ? 0.694 11.082 6.858 1.00 98.25 83 PHE A CA 1
ATOM 693 C C . PHE A 1 83 ? 1.285 11.242 5.457 1.00 98.25 83 PHE A C 1
ATOM 695 O O . PHE A 1 83 ? 2.425 10.837 5.219 1.00 98.25 83 PHE A O 1
ATOM 702 N N . ILE A 1 84 ? 0.515 11.814 4.533 1.00 98.31 84 ILE A N 1
ATOM 703 C CA . ILE A 1 84 ? 0.924 12.004 3.139 1.00 98.31 84 ILE A CA 1
ATOM 704 C C . ILE A 1 84 ? 1.458 13.429 2.967 1.00 98.31 84 ILE A C 1
ATOM 706 O O . ILE A 1 84 ? 0.695 14.368 2.751 1.00 98.31 84 ILE A O 1
ATOM 710 N N . SER A 1 85 ? 2.776 13.611 3.046 1.00 97.50 85 SER A N 1
ATOM 711 C CA . SER A 1 85 ? 3.393 14.946 2.957 1.00 97.50 85 SER A CA 1
ATOM 712 C C . SER A 1 85 ? 3.538 15.450 1.517 1.00 97.50 85 SER A C 1
ATOM 714 O O . SER A 1 85 ? 3.579 16.656 1.258 1.00 97.50 85 SER A O 1
ATOM 716 N N . ARG A 1 86 ? 3.596 14.534 0.545 1.00 97.19 86 ARG A N 1
ATOM 717 C CA . ARG A 1 86 ? 3.682 14.861 -0.882 1.00 97.19 86 ARG A CA 1
ATOM 718 C C . ARG A 1 86 ? 3.065 13.754 -1.725 1.00 97.19 86 ARG A C 1
ATOM 720 O O . ARG A 1 86 ? 3.131 12.590 -1.348 1.00 97.19 86 ARG A O 1
ATOM 727 N N . ILE A 1 87 ? 2.524 14.127 -2.879 1.00 97.12 87 ILE A N 1
ATOM 728 C CA . ILE A 1 87 ? 2.093 13.204 -3.929 1.00 97.12 87 ILE A CA 1
ATOM 729 C C . ILE A 1 87 ? 2.880 13.569 -5.186 1.00 97.12 87 ILE A C 1
ATOM 731 O O . ILE A 1 87 ? 2.834 14.722 -5.616 1.00 97.12 87 ILE A O 1
ATOM 735 N N . ASP A 1 88 ? 3.636 12.613 -5.712 1.00 96.12 88 ASP A N 1
ATOM 736 C CA . ASP A 1 88 ? 4.401 12.723 -6.953 1.00 96.12 88 ASP A CA 1
ATOM 737 C C . ASP A 1 88 ? 4.021 11.553 -7.880 1.00 96.12 88 ASP A C 1
ATOM 739 O O . ASP A 1 88 ? 3.020 10.865 -7.654 1.00 96.12 88 ASP A O 1
ATOM 743 N N . SER A 1 89 ? 4.816 11.321 -8.914 1.00 95.25 89 SER A N 1
ATOM 744 C CA . SER A 1 89 ? 4.721 10.157 -9.786 1.00 95.25 89 SER A 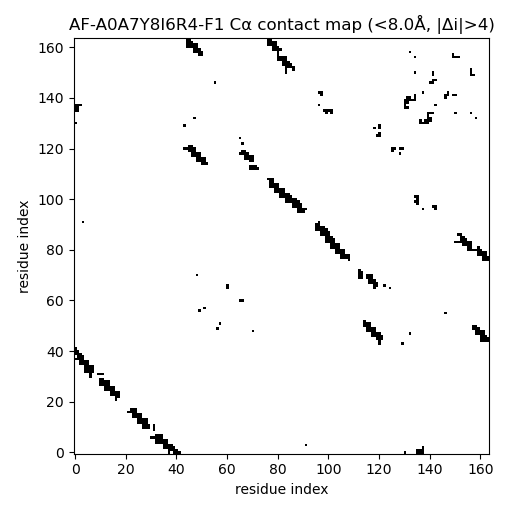CA 1
ATOM 745 C C . SER A 1 89 ? 6.084 9.513 -9.997 1.00 95.25 89 SER A C 1
ATOM 747 O O . SER A 1 89 ? 7.120 10.169 -9.884 1.00 95.25 89 SER A O 1
ATOM 749 N N . ILE A 1 90 ? 6.076 8.227 -10.324 1.00 94.44 90 ILE A N 1
ATOM 750 C CA . ILE A 1 90 ? 7.268 7.449 -10.651 1.00 94.44 90 ILE A CA 1
ATOM 751 C C . ILE A 1 90 ? 6.985 6.592 -11.885 1.00 94.44 90 ILE A C 1
ATOM 753 O O . ILE A 1 90 ? 5.865 6.121 -12.072 1.00 94.44 90 ILE A O 1
ATOM 757 N N . ASP A 1 91 ? 7.993 6.438 -12.741 1.00 92.88 91 ASP A N 1
ATOM 758 C CA . ASP A 1 91 ? 7.946 5.585 -13.929 1.00 92.88 91 ASP A CA 1
ATOM 759 C C . ASP A 1 91 ? 8.537 4.213 -13.582 1.00 92.88 91 ASP A C 1
ATOM 761 O O . ASP A 1 91 ? 9.743 4.103 -13.341 1.00 92.88 91 ASP A O 1
ATOM 765 N N . PHE A 1 92 ? 7.686 3.188 -13.560 1.00 89.38 92 PHE A N 1
ATOM 766 C CA . PHE A 1 92 ? 8.093 1.788 -13.521 1.00 89.38 92 PHE A CA 1
ATOM 767 C C . PHE A 1 92 ? 7.830 1.161 -14.888 1.00 89.38 92 PHE A C 1
ATOM 769 O O . PHE A 1 92 ? 6.689 0.959 -15.286 1.00 89.38 92 PHE A O 1
ATOM 776 N N . GLU A 1 93 ? 8.892 0.843 -15.629 1.00 84.44 93 GLU A N 1
ATOM 777 C CA . GLU A 1 93 ? 8.794 0.137 -16.918 1.00 84.44 93 GLU A CA 1
ATOM 778 C C . GLU A 1 93 ? 7.870 0.799 -17.963 1.00 84.44 93 GLU A C 1
ATOM 780 O O . GLU A 1 93 ? 7.274 0.117 -18.800 1.00 84.44 93 GLU A O 1
ATOM 785 N N . ARG A 1 94 ? 7.830 2.139 -17.998 1.00 86.62 94 ARG A N 1
ATOM 786 C CA . ARG A 1 94 ? 6.948 2.986 -18.829 1.00 86.62 94 ARG A CA 1
ATOM 787 C C . ARG A 1 94 ? 5.508 3.075 -18.332 1.00 86.62 94 ARG A C 1
ATOM 789 O O . ARG A 1 94 ? 4.671 3.643 -19.040 1.00 86.62 94 ARG A O 1
ATOM 796 N N . ASP A 1 95 ? 5.222 2.543 -17.152 1.00 89.25 95 ASP A N 1
ATOM 797 C CA . ASP A 1 95 ? 3.975 2.770 -16.439 1.00 89.25 95 ASP A CA 1
ATOM 798 C C . ASP A 1 95 ? 4.188 3.858 -15.381 1.00 89.25 95 ASP A C 1
ATOM 800 O O . ASP A 1 95 ? 4.943 3.693 -14.420 1.00 89.25 95 ASP A O 1
ATOM 804 N N . ILE A 1 96 ? 3.556 5.014 -15.594 1.00 93.44 96 ILE A N 1
ATOM 805 C CA . ILE A 1 96 ? 3.642 6.138 -14.662 1.00 93.44 96 ILE A CA 1
ATOM 806 C C . ILE A 1 96 ? 2.534 5.977 -13.634 1.00 93.44 96 ILE A C 1
ATOM 808 O O . ILE A 1 96 ? 1.355 6.169 -13.940 1.00 93.44 96 ILE A O 1
ATOM 812 N N . ILE A 1 97 ? 2.930 5.699 -12.399 1.00 94.56 97 ILE A N 1
ATOM 813 C CA . ILE A 1 97 ? 2.016 5.563 -11.270 1.00 94.56 97 ILE A CA 1
ATOM 814 C C . ILE A 1 97 ? 2.238 6.680 -10.255 1.00 94.56 97 ILE A C 1
ATOM 816 O O . ILE A 1 97 ? 3.251 7.380 -10.256 1.00 94.56 97 ILE A O 1
ATOM 820 N N . VAL A 1 98 ? 1.271 6.842 -9.360 1.00 95.88 98 VAL A N 1
ATOM 821 C CA . VAL A 1 98 ? 1.375 7.764 -8.232 1.00 95.88 98 VAL A CA 1
ATOM 822 C C . VAL A 1 98 ? 2.405 7.265 -7.208 1.00 95.88 98 VAL A C 1
ATOM 824 O O . VAL A 1 98 ? 2.414 6.091 -6.846 1.00 95.88 98 VAL A O 1
ATOM 827 N N . ASP A 1 99 ? 3.256 8.168 -6.716 1.00 96.56 99 ASP A N 1
ATOM 828 C CA . ASP A 1 99 ? 4.271 7.881 -5.696 1.00 96.56 99 ASP A CA 1
ATOM 829 C C . ASP A 1 99 ? 4.206 8.908 -4.557 1.00 96.56 99 ASP A C 1
ATOM 831 O O . ASP A 1 99 ? 4.763 10.008 -4.657 1.00 96.56 99 ASP A O 1
ATOM 835 N N . PRO A 1 100 ? 3.510 8.602 -3.450 1.00 97.06 100 PRO A N 1
ATOM 836 C CA . PRO A 1 100 ? 3.472 9.506 -2.317 1.00 97.06 100 PRO A CA 1
ATOM 837 C C . PRO A 1 100 ? 4.750 9.445 -1.472 1.00 97.06 100 PRO A C 1
ATOM 839 O O . PRO A 1 100 ? 5.392 8.403 -1.293 1.00 97.06 100 PRO A O 1
ATOM 842 N N . THR A 1 101 ? 5.079 10.577 -0.856 1.00 97.06 101 THR A N 1
ATOM 843 C CA . THR A 1 101 ? 5.969 10.619 0.307 1.00 97.06 101 THR A CA 1
ATOM 844 C C . THR A 1 101 ? 5.121 10.409 1.553 1.00 97.06 101 THR A C 1
ATOM 846 O O . THR A 1 101 ? 4.193 11.178 1.810 1.00 97.06 101 THR A O 1
ATOM 849 N N . VAL A 1 102 ? 5.441 9.364 2.318 1.00 96.81 102 VAL A N 1
ATOM 850 C CA . VAL A 1 102 ? 4.673 8.962 3.499 1.00 96.81 102 VAL A CA 1
ATOM 851 C C . VAL A 1 102 ? 5.523 9.022 4.759 1.00 96.81 102 VAL A C 1
ATOM 853 O O . VAL A 1 102 ? 6.677 8.595 4.769 1.00 96.81 102 VAL A O 1
ATOM 856 N N . GLU A 1 103 ? 4.932 9.518 5.838 1.00 96.94 103 GLU A N 1
ATOM 857 C CA . GLU A 1 103 ? 5.527 9.544 7.171 1.00 96.94 103 GLU A CA 1
ATOM 858 C C . GLU A 1 103 ? 4.706 8.638 8.092 1.00 96.94 103 GLU A C 1
ATOM 860 O O . GLU A 1 103 ? 3.512 8.864 8.287 1.00 96.94 103 GLU A O 1
ATOM 865 N N . SER A 1 104 ? 5.3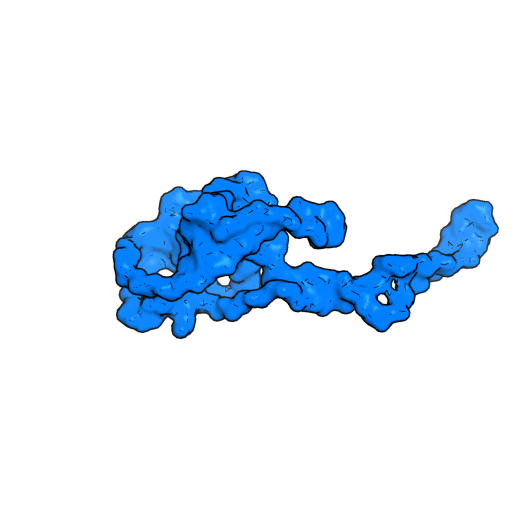30 7.589 8.639 1.00 95.69 104 SER A N 1
ATOM 866 C CA . SER A 1 104 ? 4.667 6.697 9.598 1.00 95.69 104 SER A CA 1
ATOM 867 C C . SER A 1 104 ? 4.755 7.269 11.005 1.00 95.69 104 SER A C 1
ATOM 869 O O . SER A 1 104 ? 5.825 7.696 11.449 1.00 95.69 104 SER A O 1
ATOM 871 N N . LYS A 1 105 ? 3.643 7.224 11.736 1.00 95.62 105 LYS A N 1
ATOM 872 C CA . LYS A 1 105 ? 3.604 7.565 13.156 1.00 95.62 105 LYS A CA 1
ATOM 873 C C . LYS A 1 105 ? 2.743 6.572 13.921 1.00 95.62 105 LYS A C 1
ATOM 875 O O . LYS A 1 105 ? 1.605 6.305 13.541 1.00 95.62 105 LYS A O 1
ATOM 880 N N . THR A 1 106 ? 3.262 6.084 15.045 1.00 95.69 106 THR A N 1
ATOM 881 C CA . THR A 1 106 ? 2.464 5.325 16.011 1.00 95.69 106 THR A CA 1
ATOM 882 C C . THR A 1 106 ? 1.506 6.260 16.742 1.00 95.69 106 THR A C 1
ATOM 884 O O . THR A 1 106 ? 1.914 7.305 17.259 1.00 95.69 106 THR A O 1
ATOM 887 N N . ILE A 1 107 ? 0.236 5.876 16.809 1.00 93.94 107 ILE A N 1
ATOM 888 C CA . ILE A 1 107 ? -0.810 6.617 17.512 1.00 93.94 107 ILE A CA 1
ATOM 889 C C . ILE A 1 107 ? -1.258 5.882 18.767 1.00 93.94 107 ILE A C 1
ATOM 891 O O . ILE A 1 107 ? -1.071 4.672 18.916 1.00 93.94 107 ILE A O 1
ATOM 895 N N . LYS A 1 108 ? -1.860 6.636 19.689 1.00 86.38 108 LYS A N 1
ATOM 896 C CA . LYS A 1 108 ? -2.611 6.026 20.783 1.00 86.38 108 LYS A CA 1
ATOM 897 C C . LYS A 1 108 ? -3.830 5.337 20.180 1.00 86.38 108 LYS A C 1
ATOM 899 O O . LYS A 1 108 ? -4.425 5.849 19.242 1.00 86.38 108 LYS A O 1
ATOM 904 N N . ASN A 1 109 ? -4.196 4.187 20.725 1.00 81.12 109 ASN A N 1
ATOM 905 C CA . ASN A 1 109 ? -5.397 3.481 20.311 1.00 81.12 109 ASN A CA 1
ATOM 906 C C . ASN A 1 109 ? -6.625 4.172 20.935 1.00 81.12 109 ASN A C 1
ATOM 908 O O . ASN A 1 109 ? -7.174 3.698 21.924 1.00 81.12 109 ASN A O 1
ATOM 912 N N . ASP A 1 110 ? -7.014 5.340 20.425 1.00 84.38 110 ASP A N 1
ATOM 913 C CA . ASP A 1 110 ? -8.226 6.091 20.797 1.00 84.38 110 ASP A CA 1
ATOM 914 C C . ASP A 1 110 ? -9.359 5.925 19.770 1.00 84.38 110 ASP A C 1
ATOM 916 O O . ASP A 1 110 ? -10.408 6.557 19.882 1.00 84.38 110 ASP A O 1
ATOM 920 N N . LEU A 1 111 ? -9.174 5.011 18.815 1.00 87.44 111 LEU A N 1
ATOM 921 C CA . LEU A 1 111 ? -10.158 4.670 17.797 1.00 87.44 111 LEU A CA 1
ATOM 922 C C . LEU A 1 111 ? -11.436 4.088 18.411 1.00 87.44 111 LEU A C 1
ATOM 924 O O . LEU A 1 111 ? -11.398 3.313 19.377 1.00 87.44 111 LEU A O 1
ATOM 928 N N . CYS A 1 112 ? -12.560 4.415 17.776 1.00 91.06 112 CYS A N 1
ATOM 929 C CA . CYS A 1 112 ? -13.834 3.751 17.996 1.00 91.06 112 CYS A CA 1
ATOM 930 C C . CYS A 1 112 ? -13.827 2.413 17.243 1.00 91.06 112 CYS A C 1
ATOM 932 O O . CYS A 1 112 ? -13.880 2.382 16.014 1.00 91.06 112 CYS A O 1
ATOM 934 N N . GLU A 1 113 ? -13.716 1.298 17.967 1.00 89.06 113 GLU A N 1
ATOM 935 C CA . GLU A 1 113 ? -13.543 -0.028 17.356 1.00 89.06 113 GLU A CA 1
ATOM 936 C C . GLU A 1 113 ? -14.696 -0.428 16.424 1.00 89.06 113 GLU A C 1
ATOM 938 O O . GLU A 1 113 ? -14.470 -1.092 15.413 1.00 89.06 113 GLU A O 1
ATOM 943 N N . SER A 1 114 ? -15.916 0.051 16.704 1.00 94.38 114 SER A N 1
ATOM 944 C CA . SER A 1 114 ? -17.102 -0.238 15.896 1.00 94.38 114 SER A CA 1
ATOM 945 C C . SER A 1 114 ? -17.002 0.276 14.466 1.00 94.38 114 SER A C 1
ATOM 947 O O . SER A 1 114 ? -17.719 -0.236 13.604 1.00 94.38 114 SER A O 1
ATOM 949 N N . ASP A 1 115 ? -16.128 1.250 14.214 1.00 96.88 115 ASP A N 1
ATOM 950 C CA . ASP A 1 115 ? -16.025 1.956 12.940 1.00 96.88 115 ASP A CA 1
ATOM 951 C C . ASP A 1 115 ? -15.071 1.265 11.965 1.00 96.88 115 ASP A C 1
ATOM 953 O O . ASP A 1 115 ? -15.001 1.664 10.806 1.00 96.88 115 ASP A O 1
ATOM 957 N N . TYR A 1 116 ? -14.359 0.222 12.401 1.00 98.06 116 TYR A N 1
ATOM 958 C CA . TYR A 1 116 ? -13.319 -0.434 11.613 1.00 98.06 116 TYR A CA 1
ATOM 959 C C . TYR A 1 116 ? -13.579 -1.931 11.446 1.00 98.06 116 TYR A C 1
ATOM 961 O O . TYR A 1 116 ? -14.049 -2.620 12.353 1.00 98.06 116 TYR A O 1
ATOM 969 N N . ILE A 1 117 ? -13.215 -2.449 10.276 1.00 98.38 117 ILE A N 1
ATOM 970 C CA . ILE A 1 117 ? -12.903 -3.868 10.109 1.00 98.38 117 ILE A CA 1
ATOM 971 C C . ILE A 1 117 ? -11.397 -4.070 10.238 1.00 98.38 117 ILE A C 1
ATOM 973 O O . ILE A 1 117 ? -10.601 -3.174 9.956 1.00 98.38 117 ILE A O 1
ATOM 977 N N . PHE A 1 118 ? -11.010 -5.273 10.626 1.00 98.19 118 PHE A N 1
ATOM 978 C CA . PHE A 1 118 ? -9.636 -5.724 10.639 1.00 98.19 118 PHE A CA 1
ATOM 979 C C . PHE A 1 118 ? -9.416 -6.793 9.569 1.00 98.19 118 PHE A C 1
ATOM 981 O O . PHE A 1 118 ? -10.062 -7.843 9.570 1.00 98.19 118 PHE A O 1
ATOM 988 N N . ILE A 1 119 ? -8.453 -6.530 8.686 1.00 98.38 119 ILE A N 1
ATOM 989 C CA . ILE A 1 119 ? -7.994 -7.458 7.655 1.00 98.38 119 ILE A CA 1
ATOM 990 C C . ILE A 1 119 ? -6.652 -8.056 8.118 1.00 98.38 119 ILE A C 1
ATOM 992 O O . ILE A 1 119 ? -5.618 -7.385 8.004 1.00 98.38 119 ILE A O 1
ATOM 996 N N . PRO A 1 120 ? -6.616 -9.293 8.656 1.00 97.69 120 PRO A N 1
ATOM 997 C CA . PRO A 1 120 ? -5.369 -9.958 9.027 1.00 97.69 120 PRO A CA 1
ATOM 998 C C . PRO A 1 120 ? -4.471 -10.160 7.813 1.00 97.69 120 PRO A C 1
ATOM 1000 O O . PRO A 1 120 ? -4.937 -10.537 6.745 1.00 97.69 120 PRO A O 1
ATOM 1003 N N . VAL A 1 121 ? -3.155 -10.069 7.988 1.00 97.12 121 VAL A N 1
ATOM 1004 C CA . VAL A 1 121 ? -2.221 -10.603 6.978 1.00 97.12 121 VAL A CA 1
ATOM 1005 C C . VAL A 1 121 ? -1.811 -12.046 7.271 1.00 97.12 121 VAL A C 1
ATOM 1007 O O . VAL A 1 121 ? -1.040 -12.626 6.519 1.00 97.12 121 VAL A O 1
ATOM 1010 N N . ASN A 1 122 ? -2.296 -12.670 8.347 1.00 95.81 122 ASN A N 1
ATOM 1011 C CA . ASN A 1 122 ? -2.079 -14.099 8.585 1.00 95.81 122 ASN A CA 1
ATOM 1012 C C . ASN A 1 122 ? -3.095 -14.949 7.800 1.00 95.81 122 ASN A C 1
ATOM 1014 O O . ASN A 1 122 ? -3.922 -15.644 8.380 1.00 95.81 122 ASN A O 1
ATOM 1018 N N . GLN A 1 123 ? -3.068 -14.826 6.472 1.00 96.31 123 GLN A N 1
ATOM 1019 C CA . GLN A 1 123 ? -3.930 -15.557 5.541 1.00 96.31 123 GLN A CA 1
ATOM 1020 C C . GLN A 1 123 ? -3.203 -15.840 4.217 1.00 96.31 123 GLN A C 1
ATOM 1022 O O . GLN A 1 123 ? -2.121 -15.307 3.978 1.00 96.31 123 GLN A O 1
ATOM 1027 N N . LEU A 1 124 ? -3.781 -16.675 3.344 1.00 95.31 124 LEU A N 1
ATOM 1028 C CA . LEU A 1 124 ? -3.137 -17.108 2.094 1.00 95.31 124 LEU A CA 1
ATOM 1029 C C . LEU A 1 124 ? -2.736 -15.926 1.195 1.00 95.31 124 LEU A C 1
ATOM 1031 O O . LEU A 1 124 ? -1.625 -15.888 0.675 1.00 95.31 124 LEU A O 1
ATOM 1035 N N . LYS A 1 125 ? -3.615 -14.926 1.062 1.00 95.31 125 LYS A N 1
ATOM 1036 C CA . LYS A 1 125 ? -3.414 -13.746 0.203 1.00 95.31 125 LYS A CA 1
ATOM 1037 C C . LYS A 1 125 ? -2.632 -12.617 0.902 1.00 95.31 125 LYS A C 1
ATOM 1039 O O . LYS A 1 125 ? -2.796 -11.449 0.572 1.00 95.31 125 LYS A O 1
ATOM 1044 N N . ASN A 1 126 ? -1.773 -12.943 1.872 1.00 94.88 126 ASN A N 1
ATOM 1045 C CA . ASN A 1 126 ? -1.096 -11.966 2.734 1.00 94.88 126 ASN A CA 1
ATOM 1046 C C . ASN A 1 126 ? -0.322 -10.866 1.994 1.00 94.88 126 ASN A C 1
ATOM 1048 O O . ASN A 1 126 ? -0.469 -9.691 2.317 1.00 94.88 126 ASN A O 1
ATOM 1052 N N . ASN A 1 127 ? 0.480 -11.233 0.997 1.00 95.50 127 ASN A N 1
ATOM 1053 C CA . ASN A 1 127 ? 1.284 -10.292 0.232 1.00 95.50 127 ASN A CA 1
ATOM 1054 C C . ASN A 1 127 ? 0.391 -9.381 -0.604 1.00 95.50 127 ASN A C 1
ATOM 1056 O O . ASN A 1 127 ? 0.677 -8.198 -0.690 1.00 95.50 127 ASN A O 1
ATOM 1060 N N . MET A 1 128 ? -0.710 -9.904 -1.152 1.00 97.12 128 MET A N 1
ATOM 1061 C CA . MET A 1 128 ? -1.682 -9.100 -1.890 1.00 97.12 128 MET A CA 1
ATOM 1062 C C . MET A 1 128 ? -2.339 -8.060 -0.981 1.00 97.12 128 MET A C 1
ATOM 1064 O O . MET A 1 128 ? -2.478 -6.922 -1.399 1.00 97.12 128 MET A O 1
ATOM 1068 N N . VAL A 1 129 ? -2.684 -8.412 0.264 1.00 98.06 129 VAL A N 1
ATOM 1069 C CA . VAL A 1 129 ? -3.226 -7.445 1.237 1.00 98.06 129 VAL A CA 1
ATOM 1070 C C . VAL A 1 129 ? -2.235 -6.307 1.485 1.00 98.06 129 VAL A C 1
ATOM 1072 O O . VAL A 1 129 ? -2.613 -5.143 1.403 1.00 98.06 129 VAL A O 1
ATOM 1075 N N . VAL A 1 130 ? -0.965 -6.636 1.739 1.00 97.69 130 VAL A N 1
ATOM 1076 C CA . VAL A 1 130 ? 0.085 -5.630 1.965 1.00 97.69 130 VAL A CA 1
ATOM 1077 C C . VAL A 1 130 ? 0.300 -4.777 0.715 1.00 97.69 130 VAL A C 1
ATOM 1079 O O . VAL A 1 130 ? 0.279 -3.558 0.791 1.00 97.69 130 VAL A O 1
ATOM 1082 N N . ILE A 1 131 ? 0.458 -5.400 -0.451 1.00 97.38 131 ILE A N 1
ATOM 1083 C CA . ILE A 1 131 ? 0.654 -4.686 -1.718 1.00 97.38 131 ILE A CA 1
ATOM 1084 C C . ILE A 1 131 ? -0.534 -3.763 -2.002 1.00 97.38 131 ILE A C 1
ATOM 1086 O O . ILE A 1 131 ? -0.323 -2.629 -2.401 1.00 97.38 131 ILE A O 1
ATOM 1090 N N . ALA A 1 132 ? -1.765 -4.207 -1.773 1.00 97.88 132 ALA A N 1
ATOM 1091 C CA . ALA A 1 132 ? -2.958 -3.436 -2.092 1.00 97.88 132 ALA A CA 1
ATOM 1092 C C . ALA A 1 132 ? -3.171 -2.231 -1.161 1.00 97.88 132 ALA A C 1
ATOM 1094 O O . ALA A 1 132 ? -3.586 -1.170 -1.625 1.00 97.88 132 ALA A O 1
ATOM 1095 N N . LEU A 1 133 ? -2.923 -2.393 0.141 1.00 98.06 133 LEU A N 1
ATOM 1096 C CA . LEU A 1 133 ? -3.323 -1.415 1.160 1.00 98.06 133 LEU A CA 1
ATOM 1097 C C . LEU A 1 133 ? -2.204 -0.455 1.583 1.00 98.06 133 LEU A C 1
ATOM 1099 O O . LEU A 1 133 ? -2.475 0.501 2.306 1.00 98.06 133 LEU A O 1
ATOM 1103 N N . GLU A 1 134 ? -0.961 -0.675 1.155 1.00 97.88 134 GLU A N 1
ATOM 1104 C CA . GLU A 1 134 ? 0.139 0.255 1.422 1.00 97.88 134 GLU A CA 1
ATOM 1105 C C . GLU A 1 134 ? 0.105 1.444 0.440 1.00 97.88 134 GLU A C 1
ATOM 1107 O O . GLU A 1 134 ? 0.110 1.235 -0.776 1.00 97.88 134 GLU A O 1
ATOM 1112 N N . PRO A 1 135 ? 0.132 2.702 0.924 1.00 97.00 135 PRO A N 1
ATOM 1113 C CA . PRO A 1 135 ? -0.017 3.883 0.069 1.00 97.00 135 PRO A CA 1
ATOM 1114 C C . PRO A 1 135 ? 1.172 4.120 -0.870 1.00 97.00 135 PRO A C 1
ATOM 1116 O O . PRO A 1 135 ? 1.025 4.824 -1.854 1.00 97.00 135 PRO A O 1
ATOM 1119 N N . LYS A 1 136 ? 2.351 3.553 -0.591 1.00 96.44 136 LYS A N 1
ATOM 1120 C CA . LYS A 1 136 ? 3.548 3.671 -1.446 1.00 96.44 136 LYS A CA 1
ATOM 1121 C C . LYS A 1 136 ? 3.834 2.381 -2.224 1.00 96.44 136 LYS A C 1
ATOM 1123 O O . LYS A 1 136 ? 4.969 2.088 -2.576 1.00 96.44 136 LYS A O 1
ATOM 1128 N N . SER A 1 137 ? 2.825 1.536 -2.401 1.00 96.25 137 SER A N 1
ATOM 1129 C CA . SER A 1 137 ? 2.969 0.293 -3.150 1.00 96.25 137 SER A CA 1
ATOM 1130 C C . SER A 1 137 ? 2.833 0.536 -4.647 1.00 96.25 137 SER A C 1
ATOM 1132 O O . SER A 1 137 ? 1.915 1.225 -5.084 1.00 96.25 137 SER A O 1
ATOM 1134 N N . GLU A 1 138 ? 3.716 -0.089 -5.423 1.00 95.25 138 GLU A N 1
ATOM 1135 C CA . GLU A 1 138 ? 3.726 -0.019 -6.888 1.00 95.25 138 GLU A CA 1
ATOM 1136 C C . GLU A 1 138 ? 2.418 -0.531 -7.513 1.00 95.25 138 GLU A C 1
ATOM 1138 O O . GLU A 1 138 ? 1.897 0.034 -8.466 1.00 95.25 138 GLU A O 1
ATOM 1143 N 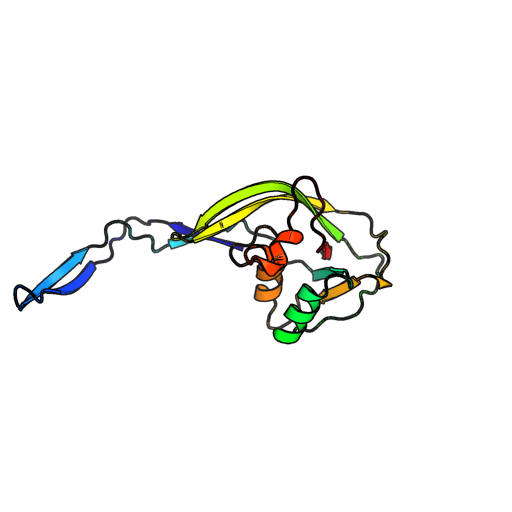N . LEU A 1 139 ? 1.838 -1.573 -6.914 1.00 94.94 139 LEU A N 1
ATOM 1144 C CA . LEU A 1 139 ? 0.577 -2.184 -7.347 1.00 94.94 139 LEU A CA 1
ATOM 1145 C C . LEU A 1 139 ? -0.538 -1.960 -6.310 1.00 94.94 139 LEU A C 1
ATOM 1147 O O . LEU A 1 139 ? -1.439 -2.788 -6.152 1.00 94.94 139 LEU A O 1
ATOM 1151 N N . GLY A 1 140 ? -0.435 -0.872 -5.540 1.00 96.38 140 GLY A N 1
ATOM 1152 C CA . GLY A 1 140 ? -1.409 -0.501 -4.516 1.00 96.38 140 GLY A CA 1
ATOM 1153 C C . GLY A 1 140 ? -2.753 -0.087 -5.098 1.00 96.38 140 GLY A C 1
ATOM 1154 O O . GLY A 1 140 ? -2.840 0.376 -6.228 1.00 96.38 140 GLY A O 1
ATOM 1155 N N . LEU A 1 141 ? -3.827 -0.193 -4.312 1.00 97.44 141 LEU A N 1
ATOM 1156 C CA . LEU A 1 141 ? -5.165 0.197 -4.774 1.00 97.44 141 LEU A CA 1
ATOM 1157 C C . LEU A 1 141 ? -5.216 1.659 -5.219 1.00 97.44 141 LEU A C 1
ATOM 1159 O O . LEU A 1 141 ? -5.903 1.994 -6.177 1.00 97.44 141 LEU A O 1
ATOM 1163 N N . ILE A 1 142 ? -4.446 2.516 -4.560 1.00 96.06 142 ILE A N 1
ATOM 1164 C CA . ILE A 1 142 ? -4.362 3.946 -4.852 1.00 96.06 142 ILE A CA 1
ATOM 1165 C C . ILE A 1 142 ? -3.864 4.275 -6.272 1.00 96.06 142 ILE A C 1
ATOM 1167 O O . ILE A 1 142 ? -4.064 5.401 -6.718 1.00 96.06 142 ILE A O 1
ATOM 1171 N N . THR A 1 143 ? -3.260 3.324 -6.998 1.00 95.19 143 THR A N 1
ATOM 1172 C CA . THR A 1 143 ? -2.861 3.524 -8.402 1.00 95.19 143 THR A CA 1
ATOM 1173 C C . THR A 1 143 ? -4.046 3.433 -9.366 1.00 95.19 143 THR A C 1
ATOM 1175 O O . THR A 1 143 ? -3.960 3.891 -10.504 1.00 95.19 143 THR A O 1
ATOM 1178 N N . TYR A 1 144 ? -5.197 2.920 -8.915 1.00 94.94 144 TYR A N 1
ATOM 1179 C CA . TYR A 1 144 ? -6.425 2.903 -9.702 1.00 94.94 144 TYR A CA 1
ATOM 1180 C C . TYR A 1 144 ? -7.305 4.113 -9.382 1.00 94.94 144 TYR A C 1
ATOM 1182 O O . TYR A 1 144 ? -7.631 4.391 -8.228 1.00 94.94 144 TYR A O 1
ATOM 1190 N N . LYS A 1 145 ? -7.820 4.758 -10.434 1.00 93.31 145 LYS A N 1
ATOM 1191 C CA . LYS A 1 145 ? -8.657 5.971 -10.362 1.00 93.31 145 LYS A CA 1
ATOM 1192 C C . LYS A 1 145 ? -9.816 5.901 -9.357 1.00 93.31 145 LYS A C 1
ATOM 1194 O O . LYS A 1 145 ? -10.158 6.896 -8.730 1.00 93.31 145 LYS A O 1
ATOM 1199 N N . GLN A 1 146 ? -10.431 4.732 -9.181 1.00 95.62 146 GLN A N 1
ATOM 1200 C CA . GLN A 1 146 ? -11.548 4.554 -8.243 1.00 95.62 146 GLN A CA 1
ATOM 1201 C C . GLN A 1 146 ? -11.151 4.726 -6.762 1.00 95.62 146 GLN A C 1
ATOM 1203 O O . GLN A 1 146 ? -12.006 5.042 -5.939 1.00 95.62 146 GLN A O 1
ATOM 1208 N N . PHE A 1 147 ? -9.867 4.578 -6.426 1.00 97.19 147 PHE A N 1
ATOM 1209 C CA . PHE A 1 147 ? -9.331 4.727 -5.070 1.00 97.19 147 PHE A CA 1
ATOM 1210 C C . PHE A 1 147 ? -8.460 5.981 -4.897 1.00 97.19 147 PHE A C 1
ATOM 1212 O O . PHE A 1 147 ? -7.957 6.220 -3.803 1.00 97.19 147 PHE A O 1
ATOM 1219 N N . GLU A 1 148 ? -8.304 6.807 -5.939 1.00 94.06 148 GLU A N 1
ATOM 1220 C CA . GLU A 1 148 ? -7.479 8.030 -5.921 1.00 94.06 148 GLU A CA 1
ATOM 1221 C C . GLU A 1 148 ? -7.843 8.953 -4.746 1.00 94.06 148 GLU A C 1
ATOM 1223 O O . GLU A 1 148 ? -6.980 9.538 -4.100 1.00 94.06 148 GLU A O 1
ATOM 1228 N N . HIS A 1 149 ? -9.131 9.007 -4.399 1.00 95.56 149 HIS A N 1
ATOM 1229 C CA . HIS A 1 149 ? -9.657 9.830 -3.312 1.00 95.56 149 HIS A CA 1
ATOM 1230 C C . HIS A 1 149 ? -9.128 9.467 -1.910 1.00 95.56 149 HIS A C 1
ATOM 1232 O O . HIS A 1 149 ? -9.283 10.272 -0.989 1.00 95.56 149 HIS A O 1
ATOM 1238 N N . LEU A 1 150 ? -8.535 8.280 -1.730 1.00 97.06 150 LEU A N 1
ATOM 1239 C CA . LEU A 1 150 ? -7.911 7.858 -0.471 1.00 97.06 150 LEU A CA 1
ATOM 1240 C C . LEU A 1 150 ? -6.556 8.535 -0.245 1.00 97.06 150 LEU A C 1
ATOM 1242 O O . LEU A 1 150 ? -6.092 8.609 0.892 1.00 97.06 150 LEU A O 1
ATOM 1246 N N . LEU A 1 151 ? -5.916 9.009 -1.317 1.00 96.88 151 LEU A N 1
ATOM 1247 C CA . LEU A 1 151 ? -4.603 9.627 -1.269 1.00 96.88 151 LEU A CA 1
ATOM 1248 C C . LEU A 1 151 ? -4.729 11.140 -1.445 1.00 96.88 151 LEU A C 1
ATOM 1250 O O . LEU A 1 151 ? -4.957 11.647 -2.541 1.00 96.88 151 LEU A O 1
ATOM 1254 N N . LYS A 1 152 ? -4.550 11.878 -0.351 1.00 97.38 152 LYS A N 1
ATOM 1255 C CA . LYS A 1 152 ? -4.640 13.339 -0.345 1.00 97.38 152 LYS A CA 1
ATOM 1256 C C . LYS A 1 152 ? -3.435 13.942 0.347 1.00 97.38 152 LYS A C 1
ATOM 1258 O O . LYS A 1 152 ? -3.009 13.467 1.395 1.00 97.38 152 LYS A O 1
ATOM 1263 N N . LYS A 1 153 ? -2.882 14.988 -0.265 1.00 97.44 153 LYS A N 1
ATOM 1264 C CA . LYS A 1 153 ? -1.742 15.719 0.281 1.00 97.44 153 LYS A CA 1
ATOM 1265 C C . LYS A 1 153 ? -2.147 16.407 1.586 1.00 97.44 153 LYS A C 1
ATOM 1267 O O . LYS A 1 153 ? -3.232 16.972 1.664 1.00 97.44 153 LYS A O 1
ATOM 1272 N N . ASP A 1 154 ? -1.241 16.394 2.556 1.00 97.75 154 ASP A N 1
ATOM 1273 C CA . ASP A 1 154 ? -1.394 17.012 3.871 1.00 97.75 154 ASP A CA 1
ATOM 1274 C C . ASP A 1 154 ? -2.535 16.389 4.706 1.00 97.75 154 ASP A C 1
ATOM 1276 O O . ASP A 1 154 ? -3.031 16.995 5.656 1.00 97.75 154 ASP A O 1
ATOM 1280 N N . GLU A 1 155 ? -2.920 15.145 4.390 1.00 98.06 155 GLU A N 1
ATOM 1281 C CA . GLU A 1 155 ? -3.928 14.364 5.112 1.00 98.06 155 GLU A CA 1
ATOM 1282 C C . GLU A 1 155 ? -3.372 13.021 5.620 1.00 98.06 155 GLU A C 1
ATOM 1284 O O . GLU A 1 155 ? -2.301 12.546 5.223 1.00 98.06 155 GLU A O 1
ATOM 1289 N N . ILE A 1 156 ? -4.118 12.407 6.542 1.00 97.81 156 ILE A N 1
ATOM 1290 C CA . ILE A 1 156 ? -3.858 11.051 7.030 1.00 97.81 156 ILE A CA 1
ATOM 1291 C C . ILE A 1 156 ? -4.466 10.047 6.056 1.00 97.81 156 ILE A C 1
ATOM 1293 O O . ILE A 1 156 ? -5.641 10.145 5.705 1.00 97.81 156 ILE A O 1
ATOM 1297 N N . PHE A 1 157 ? -3.676 9.053 5.659 1.00 98.25 157 PHE A N 1
ATOM 1298 C CA . PHE A 1 157 ? -4.174 7.930 4.880 1.00 98.25 157 PHE A CA 1
ATOM 1299 C C . PHE A 1 157 ? -5.159 7.110 5.730 1.00 98.25 157 PHE A C 1
ATOM 1301 O O . PHE A 1 157 ? -4.812 6.721 6.849 1.00 98.25 157 PHE A O 1
ATOM 1308 N N . PRO A 1 158 ? -6.380 6.836 5.241 1.00 97.69 158 PRO A N 1
ATOM 1309 C CA . PRO A 1 158 ? -7.463 6.355 6.097 1.00 97.69 158 PRO A CA 1
ATOM 1310 C C . PRO A 1 158 ? -7.321 4.889 6.526 1.00 97.69 158 PRO A C 1
ATOM 1312 O O . PRO A 1 158 ? -7.983 4.466 7.471 1.00 97.69 158 PRO A O 1
ATOM 1315 N N . ILE A 1 159 ? -6.480 4.104 5.847 1.00 98.25 159 ILE A N 1
ATOM 1316 C CA . ILE A 1 159 ? -6.216 2.709 6.208 1.00 98.25 159 ILE A CA 1
ATOM 1317 C C . ILE A 1 159 ? -5.031 2.667 7.174 1.00 98.25 159 ILE A C 1
ATOM 1319 O O . ILE A 1 159 ? -3.929 3.112 6.849 1.00 98.25 159 ILE A O 1
ATOM 1323 N N . LEU A 1 160 ? -5.259 2.107 8.360 1.00 98.00 160 LEU A N 1
ATOM 1324 C CA . LEU A 1 160 ? -4.271 2.069 9.436 1.00 98.00 160 LEU A CA 1
ATOM 1325 C C . LEU A 1 160 ? -3.599 0.698 9.507 1.00 98.00 160 LEU A C 1
ATOM 1327 O O . LEU A 1 160 ? -4.169 -0.319 9.108 1.00 98.00 160 LEU A O 1
ATOM 1331 N N . ARG A 1 161 ? -2.392 0.648 10.069 1.00 98.12 161 ARG A N 1
ATOM 1332 C CA . ARG A 1 161 ? -1.621 -0.586 10.259 1.00 98.12 161 ARG A CA 1
ATOM 1333 C C . ARG A 1 161 ? -1.661 -1.002 11.719 1.00 98.12 161 ARG A C 1
ATOM 1335 O O . ARG A 1 161 ? -1.240 -0.247 12.587 1.00 98.12 161 ARG A O 1
ATOM 1342 N N . LEU A 1 162 ? -2.107 -2.225 11.991 1.00 97.12 162 LEU A N 1
ATOM 1343 C CA . LEU A 1 162 ? -1.949 -2.840 13.306 1.00 97.12 162 LEU A CA 1
ATOM 1344 C C . LEU A 1 162 ? -0.605 -3.567 13.339 1.00 97.12 162 LEU A C 1
ATOM 1346 O O . LEU A 1 162 ? -0.431 -4.576 12.655 1.00 97.12 162 LEU A O 1
ATOM 1350 N N . VAL A 1 163 ? 0.361 -3.066 14.101 1.00 95.19 163 VAL A N 1
ATOM 1351 C CA . VAL A 1 163 ? 1.736 -3.586 14.138 1.00 95.19 163 VAL A CA 1
ATOM 1352 C C . VAL A 1 163 ? 1.998 -4.465 15.367 1.00 95.19 163 VAL A C 1
ATOM 1354 O O . VAL A 1 163 ? 1.138 -4.649 16.231 1.00 95.19 163 VAL A O 1
ATOM 1357 N N . LYS A 1 164 ? 3.167 -5.115 15.393 1.00 83.00 164 LYS A N 1
ATOM 1358 C CA . LYS A 1 164 ? 3.562 -6.036 16.467 1.00 83.00 164 LYS A CA 1
ATOM 1359 C C . LYS A 1 164 ? 4.063 -5.321 17.719 1.00 83.00 164 LYS A C 1
ATOM 1361 O O . LYS A 1 164 ? 4.772 -4.297 17.631 1.00 83.00 164 LYS A O 1
#

Radius of gyration: 20.89 Å; Cα contacts (8 Å, |Δi|>4): 303; chains: 1; bounding box: 44×34×71 Å

Secondary structure (DSSP, 8-state):
-EEEEE--S--EEEEEEETTTTEEEEEEESS---EEEEEE-----SEEEEETT-HHHHHHHHHTT---EE----TT-EEEEEEEEEEEEEEETTEEEEEEEEEEEEE-S---GGGEEEEESSSTTHHHHHHHH-TT-TT-GGGSGGGGGG--TTEE-SSEEEE-

Foldseek 3Di:
DDKAFADPPDWDWDFDQDPVVRDIDIDIDPPDGHDIDDPDDDDQFQWKKAFPVPVVVVVVCVVVVFDKAQFDDDPPWKKKWWAFADWDWDAHPNDIFIATDIDIDIDDPPDDSRRIMTGGLPDPCNVVRVLAQDPRHPNHVCRDPVCVVQDDHRDIRRMMGGHD

Mean predicted aligned error: 4.68 Å

Sequence (164 aa):
IQLDHFADGSKLELPLLSYFTNKDTIVTVSDYRPVVKSIYDVVRPKGYLVPKNLKEIIDWADRQELIYYDYKKSDEDKIEQYFISRIDSIDFERDIIVDPTVESKTIKNDLCESDYIFIPVNQLKNNMVVIALEPKSELGLITYKQFEHLLKKDEIFPILRLVK